Protein AF-A0A6C1EFQ7-F1 (afdb_monomer_lite)

Organism: Saccharomyces pastorianus (NCBI:txid27292)

InterPro domains:
  IPR019433 GPI-Mannosyltransferase II co-activator, Pga1 [PF10333] (9-125)
  IPR019433 GPI-Mannosyltransferase II co-activator, Pga1 [PTHR28022] (2-133)

Radius of gyration: 23.77 Å; chains: 1; bounding box: 70×24×67 Å

pLDDT: mean 81.08, std 13.94, range [32.38, 95.88]

Structure (mmCIF, N/CA/C/O backbone):
data_AF-A0A6C1EFQ7-F1
#
_entry.id   AF-A0A6C1EFQ7-F1
#
loop_
_atom_site.group_PDB
_atom_site.id
_atom_site.type_symbol
_atom_site.label_atom_id
_atom_site.label_alt_id
_atom_site.label_comp_id
_atom_site.label_asym_id
_atom_site.label_entity_id
_atom_site.label_seq_id
_atom_site.pdbx_PDB_ins_code
_atom_site.Cartn_x
_atom_site.Cartn_y
_atom_site.Cartn_z
_atom_site.occupancy
_atom_site.B_iso_or_equiv
_atom_site.auth_seq_id
_atom_site.auth_comp_id
_atom_site.auth_asym_id
_atom_site.auth_atom_id
_atom_site.pdbx_PDB_model_num
ATOM 1 N N . MET A 1 1 ? 3.976 15.554 -16.375 1.00 34.88 1 MET A N 1
ATOM 2 C CA . MET A 1 1 ? 3.532 14.432 -15.522 1.00 34.88 1 MET A CA 1
ATOM 3 C C . MET A 1 1 ? 3.599 14.909 -14.089 1.00 34.88 1 MET A C 1
ATOM 5 O O . MET A 1 1 ? 4.689 15.220 -13.631 1.00 34.88 1 MET A O 1
ATOM 9 N N . ALA A 1 2 ? 2.449 15.099 -13.444 1.00 32.38 2 ALA A N 1
ATOM 10 C CA . ALA A 1 2 ? 2.404 15.525 -12.053 1.00 32.38 2 ALA A CA 1
ATOM 11 C C . ALA A 1 2 ? 2.825 14.351 -11.163 1.00 32.38 2 ALA A C 1
ATOM 13 O O . ALA A 1 2 ? 2.290 13.251 -11.286 1.00 32.38 2 ALA A O 1
ATOM 14 N N . GLN A 1 3 ? 3.817 14.596 -10.316 1.00 33.22 3 GLN A N 1
ATOM 15 C CA . GLN A 1 3 ? 4.268 13.688 -9.276 1.00 33.22 3 GLN A CA 1
ATOM 16 C C . GLN A 1 3 ? 3.118 13.499 -8.279 1.00 33.22 3 GLN A C 1
ATOM 18 O O . GLN A 1 3 ? 2.791 14.417 -7.530 1.00 33.22 3 GLN A O 1
ATOM 23 N N . VAL A 1 4 ? 2.472 12.334 -8.286 1.00 41.34 4 VAL A N 1
ATOM 24 C CA . VAL A 1 4 ? 1.508 11.965 -7.243 1.00 41.34 4 VAL A CA 1
ATOM 25 C C . VAL A 1 4 ? 2.271 11.161 -6.198 1.00 41.34 4 VAL A C 1
ATOM 27 O O . VAL A 1 4 ? 2.096 9.954 -6.067 1.00 41.34 4 VAL A O 1
ATOM 30 N N . THR A 1 5 ? 3.158 11.835 -5.461 1.00 41.34 5 THR A N 1
ATOM 31 C CA . THR A 1 5 ? 3.592 11.315 -4.162 1.00 41.34 5 THR A CA 1
ATOM 32 C C . THR A 1 5 ? 2.360 11.387 -3.275 1.00 41.34 5 THR A C 1
ATOM 34 O O . THR A 1 5 ? 1.967 12.466 -2.825 1.00 41.34 5 THR A O 1
ATOM 37 N N . VAL A 1 6 ? 1.672 10.261 -3.106 1.00 46.56 6 VAL A N 1
ATOM 38 C CA . VAL A 1 6 ? 0.437 10.217 -2.333 1.00 46.56 6 VAL A CA 1
ATOM 39 C C . VAL A 1 6 ? 0.783 10.515 -0.883 1.00 46.56 6 VAL A C 1
ATOM 41 O O . VAL A 1 6 ? 1.463 9.739 -0.215 1.00 46.56 6 VAL A O 1
ATOM 44 N N . LYS A 1 7 ? 0.334 11.698 -0.460 1.00 51.88 7 LYS A N 1
ATOM 45 C CA . LYS A 1 7 ? 0.160 12.203 0.902 1.00 51.88 7 LYS A CA 1
ATOM 46 C C . LYS A 1 7 ? 0.624 11.215 1.981 1.00 51.88 7 LYS A C 1
ATOM 48 O O . LYS A 1 7 ? -0.130 10.335 2.387 1.00 51.88 7 LYS A O 1
ATOM 53 N N . VAL A 1 8 ? 1.857 11.399 2.458 1.00 52.47 8 VAL A N 1
ATOM 54 C CA . VAL A 1 8 ? 2.336 10.742 3.679 1.00 52.47 8 VAL A CA 1
ATOM 55 C C . VAL A 1 8 ? 1.487 11.284 4.819 1.00 52.47 8 VAL A C 1
ATOM 57 O O . VAL A 1 8 ? 1.621 12.451 5.190 1.00 52.47 8 VAL A O 1
ATOM 60 N N . ASN A 1 9 ? 0.561 10.474 5.323 1.00 62.44 9 ASN A N 1
ATOM 61 C CA . ASN A 1 9 ? -0.203 10.839 6.504 1.00 62.44 9 ASN A CA 1
ATOM 62 C C . ASN A 1 9 ? 0.459 10.168 7.703 1.00 62.44 9 ASN A C 1
ATOM 64 O O . ASN A 1 9 ? 0.448 8.942 7.816 1.00 62.44 9 ASN A O 1
ATOM 68 N N . THR A 1 10 ? 1.081 10.972 8.560 1.00 60.72 10 THR A N 1
ATOM 69 C CA . THR A 1 10 ? 1.609 10.481 9.829 1.00 60.72 10 THR A CA 1
ATOM 70 C C . THR A 1 10 ? 0.446 10.366 10.795 1.00 60.72 10 THR A C 1
ATOM 72 O O . THR A 1 10 ? -0.155 11.371 11.173 1.00 60.72 10 THR A O 1
ATOM 75 N N . THR A 1 11 ? 0.122 9.145 11.197 1.00 69.38 11 THR A N 1
ATOM 76 C CA . THR A 1 11 ? -0.919 8.883 12.189 1.00 69.38 11 THR A CA 1
ATOM 77 C C . THR A 1 11 ? -0.300 8.193 13.389 1.00 69.38 11 THR A C 1
ATOM 79 O O . THR A 1 11 ? 0.418 7.206 13.237 1.00 69.38 11 THR A O 1
ATOM 82 N N . ASN A 1 12 ? -0.594 8.701 14.584 1.00 78.50 12 ASN A N 1
ATOM 83 C CA . ASN A 1 12 ? -0.289 7.986 15.815 1.00 78.50 12 ASN A CA 1
ATOM 84 C C . ASN A 1 12 ? -1.288 6.842 15.934 1.00 78.50 12 ASN A C 1
ATOM 86 O O . ASN A 1 12 ? -2.469 7.076 16.190 1.00 78.50 12 ASN A O 1
ATOM 90 N N . ALA A 1 13 ? -0.823 5.626 15.695 1.00 79.50 13 ALA A N 1
ATOM 91 C CA . ALA A 1 13 ? -1.657 4.445 15.783 1.00 79.50 13 ALA A CA 1
ATOM 92 C C . ALA A 1 13 ? -1.426 3.760 17.138 1.00 79.50 13 ALA A C 1
ATOM 94 O O . ALA A 1 13 ? -0.330 3.804 17.706 1.00 79.50 13 ALA A O 1
ATOM 95 N N . GLN A 1 14 ? -2.500 3.212 17.698 1.00 82.00 14 GLN A N 1
ATOM 96 C CA . GLN A 1 14 ? -2.484 2.570 19.010 1.00 82.00 14 GLN A CA 1
ATOM 97 C C . GLN A 1 14 ? -2.038 1.115 18.874 1.00 82.00 14 GLN A C 1
ATOM 99 O O . GLN A 1 14 ? -2.369 0.455 17.889 1.00 82.00 14 GLN A O 1
ATOM 104 N N . LEU A 1 15 ? -1.308 0.605 19.866 1.00 82.38 15 LEU A N 1
ATOM 105 C CA . LEU A 1 15 ? -0.983 -0.820 19.906 1.00 82.38 15 LEU A CA 1
ATOM 106 C C . LEU A 1 15 ? -2.202 -1.656 20.313 1.00 82.38 15 LEU A C 1
ATOM 108 O O . LEU A 1 15 ? -3.008 -1.247 21.148 1.00 82.38 15 LEU A O 1
ATOM 112 N N . GLY A 1 16 ? -2.308 -2.852 19.737 1.00 79.31 16 GLY A N 1
ATOM 113 C CA . GLY A 1 16 ? -3.331 -3.847 20.052 1.00 79.31 16 GLY A CA 1
ATOM 114 C C . GLY A 1 16 ? -4.692 -3.614 19.392 1.00 79.31 16 GLY A C 1
ATOM 115 O O . GLY A 1 16 ? -5.514 -4.527 19.399 1.00 79.31 16 GLY A O 1
ATOM 116 N N . SER A 1 17 ? -4.941 -2.453 18.778 1.00 83.19 17 SER A N 1
ATOM 117 C CA . SER A 1 17 ? -6.180 -2.169 18.047 1.00 83.19 17 SER A CA 1
ATOM 118 C C . SER A 1 17 ? -5.974 -2.158 16.531 1.00 83.19 17 SER A C 1
ATOM 120 O O . SER A 1 17 ? -4.886 -1.881 16.019 1.00 83.19 17 SER A O 1
ATOM 122 N N . ALA A 1 18 ? -7.037 -2.491 15.796 1.00 86.19 18 ALA A N 1
ATOM 123 C CA . ALA A 1 18 ? -7.033 -2.415 14.343 1.00 86.19 18 ALA A CA 1
ATOM 124 C C . ALA A 1 18 ? -7.053 -0.946 13.899 1.00 86.19 18 ALA A C 1
ATOM 126 O O . ALA A 1 18 ? -7.928 -0.170 14.290 1.00 86.19 18 ALA A O 1
ATOM 127 N N . THR A 1 19 ? -6.091 -0.576 13.062 1.00 87.94 19 THR A N 1
ATOM 128 C CA . THR A 1 19 ? -6.007 0.743 12.438 1.00 87.94 19 THR A CA 1
ATOM 129 C C . THR A 1 19 ? -6.614 0.678 11.045 1.00 87.94 19 THR A C 1
ATOM 131 O O . THR A 1 19 ? -6.302 -0.224 10.271 1.00 87.94 19 THR A O 1
ATOM 134 N N . TYR A 1 20 ? -7.468 1.650 10.720 1.00 88.25 20 TYR A N 1
ATOM 135 C CA . TYR A 1 20 ? -8.151 1.747 9.431 1.00 88.25 20 TYR A CA 1
ATOM 136 C C . TYR A 1 20 ? -7.781 3.054 8.740 1.00 88.25 20 TYR A C 1
ATOM 138 O O . TYR A 1 20 ? -7.991 4.134 9.290 1.00 88.25 20 TYR A O 1
ATOM 146 N N . ILE A 1 21 ? -7.254 2.960 7.521 1.00 87.06 21 ILE A N 1
ATOM 147 C CA . ILE A 1 21 ? -6.842 4.118 6.725 1.00 87.06 21 ILE A CA 1
ATOM 148 C C . ILE A 1 21 ? -7.585 4.095 5.398 1.00 87.06 21 ILE A C 1
ATOM 150 O O . ILE A 1 21 ? -7.396 3.200 4.577 1.00 87.06 21 ILE A O 1
ATOM 154 N N . GLU A 1 22 ? -8.437 5.093 5.187 1.00 87.00 22 GLU A N 1
ATOM 155 C CA . GLU A 1 22 ? -9.149 5.281 3.925 1.00 87.00 22 GLU A CA 1
ATOM 156 C C . GLU A 1 22 ? -8.211 5.863 2.861 1.00 87.00 22 GLU A C 1
ATOM 158 O O . GLU A 1 22 ? -7.581 6.904 3.064 1.00 87.00 22 GLU A O 1
ATOM 163 N N . LEU A 1 23 ? -8.154 5.204 1.704 1.00 85.56 23 LEU A N 1
ATOM 164 C CA . LEU A 1 23 ? -7.443 5.691 0.530 1.00 85.56 23 LEU A CA 1
ATOM 165 C C . LEU A 1 23 ? -8.371 6.596 -0.284 1.00 85.56 23 LEU A C 1
ATOM 167 O O . LEU A 1 23 ? -9.480 6.201 -0.645 1.00 85.56 23 LEU A O 1
ATOM 171 N N . LYS A 1 24 ? -7.909 7.811 -0.588 1.00 84.00 24 LYS A N 1
ATOM 172 C CA . LYS A 1 24 ? -8.667 8.822 -1.339 1.00 84.00 24 LYS A CA 1
ATOM 173 C C . LYS A 1 24 ? -7.989 9.145 -2.663 1.00 84.00 24 LYS A C 1
ATOM 175 O O . LYS A 1 24 ? -6.794 8.910 -2.821 1.00 84.00 24 LYS A O 1
ATOM 180 N N . ASP A 1 25 ? -8.775 9.680 -3.594 1.00 82.25 25 ASP A N 1
ATOM 181 C CA . ASP A 1 25 ? -8.309 10.202 -4.886 1.00 82.25 25 ASP A CA 1
ATOM 182 C C . ASP A 1 25 ? -7.555 9.176 -5.755 1.00 82.25 25 ASP A C 1
ATOM 184 O O . ASP A 1 25 ? -6.677 9.519 -6.551 1.00 82.25 25 ASP A O 1
ATOM 188 N N . LEU A 1 26 ? -7.924 7.897 -5.619 1.00 83.19 26 LEU A N 1
ATOM 189 C CA . LEU A 1 26 ? -7.411 6.813 -6.450 1.00 83.19 26 LEU A CA 1
ATOM 190 C C . LEU A 1 26 ? -7.901 6.976 -7.894 1.00 83.19 26 LEU A C 1
ATOM 192 O O . LEU A 1 26 ? -9.089 7.174 -8.153 1.00 83.19 26 LEU A O 1
ATOM 196 N N . GLN A 1 27 ? -6.977 6.865 -8.840 1.00 84.88 27 GLN A N 1
ATOM 197 C CA . GLN A 1 27 ? -7.269 6.861 -10.268 1.00 84.88 27 GLN A CA 1
ATOM 198 C C . GLN A 1 27 ? -7.702 5.458 -10.705 1.00 84.88 27 GLN A C 1
ATOM 200 O O . GLN A 1 27 ? -7.284 4.447 -10.135 1.00 84.88 27 GLN A O 1
ATOM 205 N N . ARG A 1 28 ? -8.559 5.397 -11.727 1.00 82.56 28 ARG A N 1
ATOM 206 C CA . ARG A 1 28 ? -8.987 4.126 -12.324 1.00 82.56 28 ARG A CA 1
ATOM 207 C C . ARG A 1 28 ? -7.850 3.510 -13.139 1.00 82.56 28 ARG A C 1
ATOM 209 O O . ARG A 1 28 ? -7.051 4.239 -13.717 1.00 82.56 28 ARG A O 1
ATOM 216 N N . ASP A 1 29 ? -7.823 2.179 -13.186 1.00 83.25 29 ASP A N 1
ATOM 217 C CA . ASP A 1 29 ? -6.867 1.376 -13.965 1.00 83.25 29 ASP A CA 1
ATOM 218 C C . ASP A 1 29 ? -5.385 1.632 -13.617 1.00 83.25 29 ASP A C 1
ATOM 220 O O . ASP A 1 29 ? -4.477 1.424 -14.427 1.00 83.25 29 ASP A O 1
ATOM 224 N N . GLU A 1 30 ? -5.134 2.064 -12.380 1.00 84.75 30 GLU A N 1
ATOM 225 C CA . GLU A 1 30 ? -3.801 2.208 -11.804 1.00 84.75 30 GLU A CA 1
ATOM 226 C C . GLU A 1 30 ? -3.524 1.102 -10.784 1.00 84.75 30 GLU A C 1
ATOM 228 O O . GLU A 1 30 ? -4.397 0.705 -10.009 1.00 84.75 30 GLU A O 1
ATOM 233 N N . THR A 1 31 ? -2.277 0.633 -10.752 1.00 86.81 31 THR A N 1
ATOM 234 C CA . THR A 1 31 ? -1.813 -0.310 -9.733 1.00 86.81 31 THR A CA 1
ATOM 235 C C . THR A 1 31 ? -1.087 0.459 -8.646 1.00 86.81 31 THR A C 1
ATOM 237 O O . THR A 1 31 ? -0.118 1.171 -8.916 1.00 86.81 31 THR A O 1
ATOM 240 N N . TYR A 1 32 ? -1.508 0.273 -7.401 1.00 86.25 32 TYR A N 1
ATOM 241 C CA . TYR A 1 32 ? -0.920 0.950 -6.254 1.00 86.25 32 TYR A CA 1
ATOM 242 C C . TYR A 1 32 ? -0.206 -0.029 -5.328 1.00 86.25 32 TYR A C 1
ATOM 244 O O . TYR A 1 32 ? -0.668 -1.144 -5.102 1.00 86.25 32 TYR A O 1
ATOM 252 N N . GLN A 1 33 ? 0.899 0.424 -4.748 1.00 87.12 33 GLN A N 1
ATOM 253 C CA . GLN A 1 33 ? 1.587 -0.235 -3.651 1.00 87.12 33 GLN A CA 1
ATOM 254 C C . GLN A 1 33 ? 1.407 0.597 -2.383 1.00 87.12 33 GLN A C 1
ATOM 256 O O . GLN A 1 33 ? 1.738 1.783 -2.357 1.00 87.12 33 GLN A O 1
ATOM 261 N N . ILE A 1 34 ? 0.906 -0.032 -1.325 1.00 86.88 34 ILE A N 1
ATOM 262 C CA . ILE A 1 34 ? 0.794 0.581 -0.001 1.00 86.88 34 ILE A CA 1
ATOM 263 C C . ILE A 1 34 ? 2.078 0.280 0.769 1.00 86.88 34 ILE A C 1
ATOM 265 O O . ILE A 1 34 ? 2.536 -0.863 0.793 1.00 86.88 34 ILE A O 1
ATOM 269 N N . LYS A 1 35 ? 2.660 1.299 1.402 1.00 87.25 35 LYS A N 1
ATOM 270 C CA . LYS A 1 35 ? 3.796 1.147 2.311 1.00 87.25 35 LYS A CA 1
ATOM 271 C C . LYS A 1 35 ? 3.444 1.705 3.675 1.00 87.25 35 LYS A C 1
ATOM 273 O O . LYS A 1 35 ? 3.059 2.868 3.794 1.00 87.25 35 LYS A O 1
ATOM 278 N N . VAL A 1 36 ? 3.619 0.860 4.681 1.00 87.81 36 VAL A N 1
ATOM 279 C CA . VAL A 1 36 ? 3.447 1.198 6.088 1.00 87.81 36 VAL A CA 1
ATOM 280 C C . VAL A 1 36 ? 4.829 1.176 6.726 1.00 87.81 36 VAL A C 1
ATOM 282 O O . VAL A 1 36 ? 5.513 0.157 6.680 1.00 87.81 36 VAL A O 1
ATOM 285 N N . CYS A 1 37 ? 5.261 2.317 7.253 1.00 87.69 37 CYS A N 1
ATOM 286 C CA . CYS A 1 37 ? 6.609 2.523 7.764 1.00 87.69 37 CYS A CA 1
ATOM 287 C C . CYS A 1 37 ? 6.555 3.038 9.203 1.00 87.69 37 CYS A C 1
ATOM 289 O O . CYS A 1 37 ? 5.753 3.914 9.529 1.00 87.69 37 CYS A O 1
ATOM 291 N N . TRP A 1 38 ? 7.460 2.547 10.041 1.00 89.38 38 TRP A N 1
ATOM 292 C CA . TRP A 1 38 ? 7.656 2.998 11.415 1.00 89.38 38 TRP A CA 1
ATOM 293 C C . TRP A 1 38 ? 9.154 3.119 11.711 1.00 89.38 38 TRP A C 1
ATOM 295 O O . TRP A 1 38 ? 9.998 2.636 10.953 1.00 89.38 38 TRP A O 1
ATOM 305 N N . SER A 1 39 ? 9.496 3.821 12.790 1.00 86.25 39 SER A N 1
ATOM 306 C CA . SER A 1 39 ? 10.888 3.959 13.228 1.00 86.25 39 SER A CA 1
ATOM 307 C C . SER A 1 39 ? 11.319 2.746 14.044 1.00 86.25 39 SER A C 1
ATOM 309 O O . SER A 1 39 ? 10.573 2.301 14.909 1.00 86.25 39 SER A O 1
ATOM 311 N N . ALA A 1 40 ? 12.561 2.292 13.857 1.00 84.94 40 ALA A N 1
ATOM 312 C CA . ALA A 1 40 ? 13.154 1.209 14.646 1.00 84.94 40 ALA A CA 1
ATOM 313 C C . ALA A 1 40 ? 13.272 1.530 16.150 1.00 84.94 40 ALA A C 1
ATOM 315 O O . ALA A 1 40 ? 13.407 0.619 16.959 1.00 84.94 40 ALA A O 1
ATOM 316 N N . ILE A 1 41 ? 13.196 2.812 16.536 1.00 84.88 41 ILE A N 1
ATOM 317 C CA . ILE A 1 41 ? 13.120 3.238 17.947 1.00 84.88 41 ILE A CA 1
ATOM 318 C C . ILE A 1 41 ? 11.813 2.750 18.603 1.00 84.88 41 ILE A C 1
ATOM 320 O O . ILE A 1 41 ? 11.745 2.609 19.819 1.00 84.88 41 ILE A O 1
ATOM 324 N N . HIS A 1 42 ? 10.783 2.466 17.802 1.00 85.31 42 HIS A N 1
ATOM 325 C CA . HIS A 1 42 ? 9.522 1.890 18.247 1.00 85.31 42 HIS A CA 1
ATOM 326 C C . HIS A 1 42 ? 9.434 0.436 17.752 1.00 85.31 42 HIS A C 1
ATOM 328 O O . HIS A 1 42 ? 9.008 0.214 16.618 1.00 85.31 42 HIS A O 1
ATOM 334 N N . PRO A 1 43 ? 9.857 -0.558 18.554 1.00 84.88 43 PRO A N 1
ATOM 335 C CA . PRO A 1 43 ? 9.831 -1.965 18.162 1.00 84.88 43 PRO A CA 1
ATOM 336 C C . PRO A 1 43 ? 8.387 -2.477 18.125 1.00 84.88 43 PRO A C 1
ATOM 338 O O . PRO A 1 43 ? 7.832 -2.922 19.131 1.00 84.88 43 PRO A O 1
ATOM 341 N N . VAL A 1 44 ? 7.771 -2.373 16.951 1.00 88.06 44 VAL A N 1
ATOM 342 C CA . VAL A 1 44 ? 6.435 -2.894 16.667 1.00 88.06 44 VAL A CA 1
ATOM 343 C C . VAL A 1 44 ? 6.456 -3.804 15.450 1.00 88.06 44 VAL A C 1
ATOM 345 O O . VAL A 1 44 ? 7.219 -3.577 14.507 1.00 88.06 44 VAL A O 1
ATOM 348 N N . SER A 1 45 ? 5.563 -4.782 15.469 1.00 88.50 45 SER A N 1
ATOM 349 C CA . SER A 1 45 ? 5.209 -5.623 14.335 1.00 88.50 45 SER A CA 1
ATOM 350 C C . SER A 1 45 ? 3.850 -5.204 13.781 1.00 88.50 45 SER A C 1
ATOM 352 O O . SER A 1 45 ? 2.993 -4.669 14.493 1.00 88.50 45 SER A O 1
ATOM 354 N N . ILE A 1 46 ? 3.675 -5.410 12.475 1.00 88.38 46 ILE A N 1
ATOM 355 C 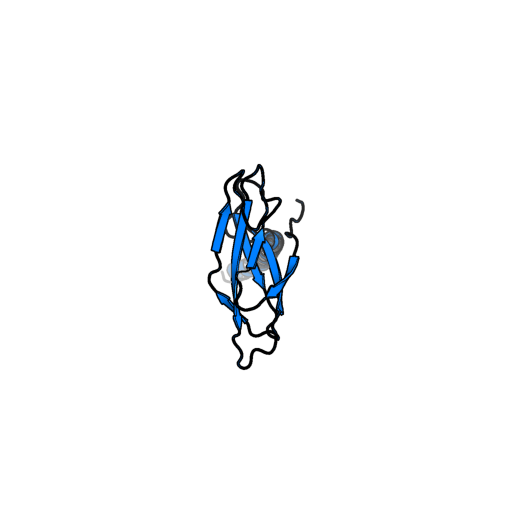CA . ILE A 1 46 ? 2.406 -5.190 11.787 1.00 88.38 46 ILE A CA 1
ATOM 356 C C . ILE A 1 46 ? 1.870 -6.539 11.345 1.00 88.38 46 ILE A C 1
ATOM 358 O O . ILE A 1 46 ? 2.473 -7.192 10.494 1.00 88.38 46 ILE A O 1
ATOM 362 N N . ASP A 1 47 ? 0.706 -6.877 11.876 1.00 88.06 47 ASP A N 1
ATOM 363 C CA . ASP A 1 47 ? -0.030 -8.087 11.550 1.00 88.06 47 ASP A CA 1
ATOM 364 C C . ASP A 1 47 ? -1.291 -7.750 10.742 1.00 88.06 47 ASP A C 1
ATOM 366 O O . ASP A 1 47 ? -1.797 -6.620 10.751 1.00 88.06 47 ASP A O 1
ATOM 370 N N . ASP A 1 48 ? -1.785 -8.749 10.008 1.00 89.06 48 ASP A N 1
ATOM 371 C CA . ASP A 1 48 ? -3.057 -8.717 9.277 1.00 89.06 48 ASP A CA 1
ATOM 372 C C . ASP A 1 48 ? -3.246 -7.504 8.350 1.00 89.06 48 ASP A C 1
ATOM 374 O O . ASP A 1 48 ? -4.338 -6.937 8.241 1.00 89.06 48 ASP A O 1
ATOM 378 N N . LEU A 1 49 ? -2.181 -7.104 7.642 1.00 90.25 49 LEU A N 1
ATOM 379 C CA . LEU A 1 49 ? -2.272 -6.057 6.627 1.00 90.25 49 LEU A CA 1
ATOM 380 C C . LEU A 1 49 ? -3.156 -6.523 5.465 1.00 90.25 49 LEU A C 1
ATOM 382 O O . LEU A 1 49 ? -2.761 -7.352 4.644 1.00 90.25 49 LEU A O 1
ATOM 386 N N . GLN A 1 50 ? -4.340 -5.929 5.361 1.00 91.88 50 GLN A N 1
ATOM 387 C CA . GLN A 1 50 ? -5.331 -6.272 4.352 1.00 91.88 50 GLN A CA 1
ATOM 388 C C . GLN A 1 50 ? -5.997 -5.036 3.755 1.00 91.88 50 GLN A C 1
ATOM 390 O O . GLN A 1 50 ? -6.062 -3.960 4.351 1.00 91.88 50 GLN A O 1
ATOM 395 N N . THR A 1 51 ? -6.525 -5.209 2.547 1.00 89.69 51 THR A N 1
ATOM 396 C CA . THR A 1 51 ? -7.337 -4.195 1.873 1.00 89.69 51 THR A CA 1
ATOM 397 C C . THR A 1 51 ? -8.801 -4.603 1.941 1.00 89.69 51 THR A C 1
ATOM 399 O O . THR A 1 51 ? -9.158 -5.716 1.564 1.00 89.69 51 THR A O 1
ATOM 402 N N . ILE A 1 52 ? -9.650 -3.691 2.399 1.00 91.56 52 ILE A N 1
ATOM 403 C CA . ILE A 1 52 ? -11.090 -3.876 2.551 1.00 91.56 52 ILE A CA 1
ATOM 404 C C . ILE A 1 52 ? -11.793 -2.919 1.591 1.00 91.56 52 ILE A C 1
ATOM 406 O O . ILE A 1 52 ? -11.517 -1.718 1.573 1.00 91.56 52 ILE A O 1
ATOM 410 N N . ILE A 1 53 ? -12.720 -3.450 0.797 1.00 91.50 53 ILE A N 1
ATOM 411 C CA . ILE A 1 53 ? -13.576 -2.649 -0.078 1.00 91.50 53 ILE A CA 1
ATOM 412 C C . ILE A 1 53 ? -14.921 -2.479 0.612 1.00 91.50 53 ILE A C 1
ATOM 414 O O . ILE A 1 53 ? -15.607 -3.455 0.911 1.00 91.50 53 ILE A O 1
ATOM 418 N N . ILE A 1 54 ? -15.301 -1.230 0.840 1.00 92.12 54 ILE A N 1
ATOM 419 C CA . ILE A 1 54 ? -16.561 -0.868 1.473 1.00 92.12 54 ILE A CA 1
ATOM 420 C C . ILE A 1 54 ? -17.525 -0.437 0.374 1.00 92.12 54 ILE A C 1
ATOM 422 O O . ILE A 1 54 ? -17.256 0.561 -0.308 1.00 92.12 54 ILE A O 1
ATOM 426 N N . PRO A 1 55 ? -18.637 -1.162 0.172 1.00 92.44 55 PRO A N 1
ATOM 427 C CA . PRO A 1 55 ? -19.619 -0.796 -0.832 1.00 92.44 55 PRO A CA 1
ATOM 428 C C . PRO A 1 55 ? -20.213 0.589 -0.570 1.00 92.44 55 PRO A C 1
ATOM 430 O O . PRO A 1 55 ? -20.253 1.084 0.561 1.00 92.44 55 PRO A O 1
ATOM 433 N N . ARG A 1 56 ? -20.724 1.202 -1.640 1.00 92.38 56 ARG A N 1
ATOM 434 C CA . ARG A 1 56 ? -21.467 2.463 -1.554 1.00 92.38 56 ARG A CA 1
ATOM 435 C C . ARG A 1 56 ? -22.606 2.358 -0.536 1.00 92.38 56 ARG A C 1
ATOM 437 O O . ARG A 1 56 ? -23.210 1.296 -0.381 1.00 92.38 56 ARG A O 1
ATOM 444 N N . SER A 1 57 ? -22.896 3.466 0.134 1.00 90.88 57 SER A N 1
ATOM 445 C CA . SER A 1 57 ? -23.996 3.615 1.094 1.00 90.88 57 SER A CA 1
ATOM 446 C C . SER A 1 57 ? -23.959 2.622 2.266 1.00 90.88 57 SER A C 1
ATOM 448 O O . SER A 1 57 ? -24.970 2.424 2.931 1.00 90.88 57 SER A O 1
ATOM 450 N N . THR A 1 58 ? -22.804 2.005 2.535 1.00 92.38 58 THR A N 1
ATOM 451 C CA . THR A 1 58 ? -22.599 1.121 3.690 1.00 92.38 58 THR A CA 1
ATOM 452 C C . THR A 1 58 ? -21.929 1.901 4.816 1.00 92.38 58 THR A C 1
ATOM 454 O O . THR A 1 58 ? -20.934 2.602 4.590 1.00 92.38 58 THR A O 1
ATOM 457 N N . GLU A 1 59 ? -22.477 1.791 6.024 1.00 91.31 59 GLU A N 1
ATOM 458 C CA . GLU A 1 59 ? -21.894 2.386 7.224 1.00 91.31 59 GLU A CA 1
ATOM 459 C C . GLU A 1 59 ? -20.613 1.650 7.626 1.00 91.31 59 GLU A C 1
ATOM 461 O O . GLU A 1 59 ? -20.564 0.422 7.675 1.00 91.31 59 GLU A O 1
ATOM 466 N N . PHE A 1 60 ? -19.561 2.414 7.909 1.00 88.94 60 PHE A N 1
ATOM 467 C CA . PHE A 1 60 ? -18.299 1.890 8.409 1.00 88.94 60 PHE A CA 1
ATOM 468 C C . PHE A 1 60 ? -17.605 2.921 9.288 1.00 88.94 60 PHE A C 1
ATOM 470 O O . PHE A 1 60 ? -17.445 4.072 8.875 1.00 88.94 60 PHE A O 1
ATOM 477 N N . GLN A 1 61 ? -17.182 2.512 10.488 1.00 85.75 61 GLN A N 1
ATOM 478 C CA . GLN A 1 61 ? -16.530 3.395 11.466 1.00 85.75 61 GLN A CA 1
ATOM 479 C C . GLN A 1 61 ? -17.320 4.705 11.693 1.00 85.75 61 GLN A C 1
ATOM 481 O O . GLN A 1 61 ? -1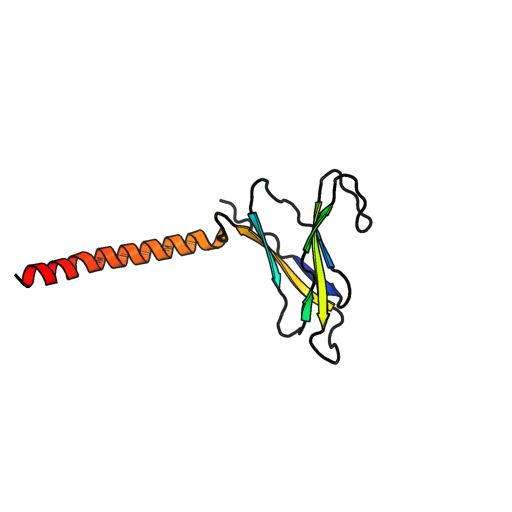6.749 5.791 11.730 1.00 85.75 61 GLN A O 1
ATOM 486 N N . GLY A 1 62 ? -18.657 4.614 11.757 1.00 87.44 62 GLY A N 1
ATOM 487 C CA . GLY A 1 62 ? -19.558 5.760 11.949 1.00 87.44 62 GLY A CA 1
ATOM 488 C C . GLY A 1 62 ? -19.675 6.712 10.753 1.00 87.44 62 GLY A C 1
ATOM 489 O O . GLY A 1 62 ? -20.207 7.811 10.890 1.00 87.44 62 GLY A O 1
ATOM 490 N N . THR A 1 63 ? -19.172 6.324 9.577 1.00 87.56 63 THR A N 1
ATOM 491 C CA . THR A 1 63 ? -19.222 7.141 8.357 1.00 87.56 63 THR A CA 1
ATOM 492 C C . THR A 1 63 ? -19.866 6.383 7.200 1.00 87.56 63 THR A C 1
ATOM 494 O O . THR A 1 63 ? -19.656 5.179 7.018 1.00 87.56 63 THR A O 1
ATOM 497 N N . THR A 1 64 ? -20.616 7.103 6.371 1.00 91.06 64 THR A N 1
ATOM 498 C CA . THR A 1 64 ? -21.218 6.605 5.128 1.00 91.06 64 THR A CA 1
ATOM 499 C C . THR A 1 64 ? -20.693 7.418 3.943 1.00 91.06 64 THR A C 1
ATOM 501 O O . THR A 1 64 ? -20.226 8.545 4.101 1.00 91.06 64 THR A O 1
ATOM 504 N N . SER A 1 65 ? -20.714 6.835 2.745 1.00 88.12 65 SER A N 1
ATOM 505 C CA . SER A 1 65 ? -20.317 7.518 1.511 1.00 88.12 65 SER A CA 1
ATOM 506 C C . SER A 1 65 ? -21.157 7.025 0.341 1.00 88.12 65 SER A C 1
ATOM 508 O O . SER A 1 65 ? -21.471 5.837 0.265 1.00 88.12 65 SER A O 1
ATOM 510 N N . ASP A 1 66 ? -21.476 7.915 -0.596 1.00 89.50 66 ASP A N 1
ATOM 511 C CA . ASP A 1 66 ? -22.175 7.578 -1.845 1.00 89.50 66 ASP A CA 1
ATOM 512 C C . ASP A 1 66 ? -21.275 6.846 -2.854 1.00 89.50 66 ASP A C 1
ATOM 514 O O . ASP A 1 66 ? -21.729 6.356 -3.894 1.00 89.50 66 ASP A O 1
ATOM 518 N N . HIS A 1 67 ? -19.980 6.749 -2.556 1.00 87.75 67 HIS A N 1
ATOM 519 C CA . HIS A 1 67 ? -18.989 6.063 -3.369 1.00 87.75 67 HIS A CA 1
ATOM 520 C C . HIS A 1 67 ? -18.412 4.863 -2.619 1.00 87.75 67 HIS A C 1
ATOM 522 O O . HIS A 1 67 ? -18.395 4.820 -1.388 1.00 87.75 67 HIS A O 1
ATOM 528 N N . ALA A 1 68 ? -17.957 3.858 -3.372 1.00 87.81 68 ALA A N 1
ATOM 529 C CA . ALA A 1 68 ? -17.216 2.751 -2.784 1.00 87.81 68 ALA A CA 1
ATOM 530 C C . ALA A 1 68 ? -15.887 3.275 -2.226 1.00 87.81 68 ALA A C 1
ATOM 532 O O . ALA A 1 68 ? -15.216 4.080 -2.875 1.00 87.81 68 ALA A O 1
ATOM 533 N N . ARG A 1 69 ? -15.518 2.815 -1.032 1.00 88.19 69 ARG A N 1
ATOM 534 C CA . ARG A 1 69 ? -14.298 3.238 -0.340 1.00 88.19 69 ARG A CA 1
ATOM 535 C C . ARG A 1 69 ? -13.327 2.078 -0.266 1.00 88.19 69 ARG A C 1
ATOM 537 O O . ARG A 1 69 ? -13.737 0.939 -0.049 1.00 88.19 69 ARG A O 1
ATOM 544 N N . ILE A 1 70 ? -12.046 2.374 -0.425 1.00 89.00 70 ILE A N 1
ATOM 545 C CA . ILE A 1 70 ? -10.976 1.396 -0.250 1.00 89.00 70 ILE A CA 1
ATOM 546 C C . ILE A 1 70 ? -10.253 1.759 1.038 1.00 89.00 70 ILE A C 1
ATOM 548 O O . ILE A 1 70 ? -9.790 2.886 1.205 1.00 89.00 70 ILE A O 1
ATOM 552 N N . VAL A 1 71 ? -10.195 0.808 1.962 1.00 89.81 71 VAL A N 1
ATOM 553 C CA . VAL A 1 71 ? -9.610 0.988 3.288 1.00 89.81 71 VAL A CA 1
ATOM 554 C C . VAL A 1 71 ? -8.501 -0.030 3.477 1.00 89.81 71 VAL A C 1
ATOM 556 O O . VAL A 1 71 ? -8.669 -1.208 3.177 1.00 89.81 71 VAL A O 1
ATOM 559 N N . VAL A 1 72 ? -7.369 0.421 3.997 1.00 89.75 72 VAL A N 1
ATOM 560 C CA . VAL A 1 72 ? -6.290 -0.449 4.459 1.00 89.75 72 VAL A CA 1
ATOM 561 C C . VAL A 1 72 ? -6.488 -0.679 5.946 1.00 89.75 72 VAL A C 1
ATOM 563 O O . VAL A 1 72 ? -6.621 0.285 6.702 1.00 89.75 72 VAL A O 1
ATOM 566 N N . ALA A 1 73 ? -6.529 -1.942 6.348 1.00 90.56 73 ALA A N 1
ATOM 567 C CA . ALA A 1 73 ? -6.628 -2.348 7.738 1.00 90.56 73 ALA A CA 1
ATOM 568 C C . ALA A 1 73 ? -5.373 -3.120 8.136 1.00 90.56 73 ALA A C 1
ATOM 570 O O . ALA A 1 73 ? -4.883 -3.934 7.356 1.00 90.56 73 ALA A O 1
ATOM 571 N N . PHE A 1 74 ? -4.860 -2.851 9.329 1.00 90.81 74 PHE A N 1
ATOM 572 C CA . PHE A 1 74 ? -3.750 -3.595 9.920 1.00 90.81 74 PHE A CA 1
ATOM 573 C C . PHE A 1 74 ? -3.788 -3.480 11.442 1.00 90.81 74 PHE A C 1
ATOM 575 O O . PHE A 1 74 ? -4.370 -2.535 11.985 1.00 90.81 74 PHE A O 1
ATOM 582 N N . GLN A 1 75 ? -3.155 -4.422 12.131 1.00 90.56 75 GLN A N 1
ATOM 583 C CA . GLN A 1 75 ? -2.978 -4.387 13.578 1.00 90.56 75 GLN A CA 1
ATOM 584 C C . GLN A 1 75 ? -1.506 -4.158 13.912 1.00 90.56 75 GLN A C 1
ATOM 586 O O . GLN A 1 75 ? -0.620 -4.671 13.236 1.00 90.56 75 GLN A O 1
ATOM 591 N N . MET A 1 76 ? -1.248 -3.368 14.952 1.00 87.69 76 MET A N 1
ATOM 592 C CA . MET A 1 76 ? 0.097 -3.201 15.495 1.00 87.69 76 MET A CA 1
ATOM 593 C C . MET A 1 76 ? 0.260 -3.953 16.803 1.00 87.69 76 MET A C 1
ATOM 595 O O . MET A 1 76 ? -0.544 -3.780 17.723 1.00 87.69 76 MET A O 1
ATOM 599 N N . MET A 1 77 ? 1.354 -4.694 16.909 1.00 88.25 77 MET A N 1
ATOM 600 C CA . MET A 1 77 ? 1.732 -5.459 18.089 1.00 88.25 77 MET A CA 1
ATOM 601 C C . MET A 1 77 ? 3.085 -4.972 18.623 1.00 88.25 77 MET A C 1
ATOM 603 O O . MET A 1 77 ? 3.917 -4.457 17.878 1.00 88.25 77 MET A O 1
ATOM 607 N N . SER A 1 78 ? 3.284 -5.058 19.942 1.00 86.25 78 SER A N 1
ATOM 608 C CA . SER A 1 78 ? 4.552 -4.675 20.584 1.00 86.25 78 SER A CA 1
ATOM 609 C C . SER A 1 78 ? 5.541 -5.821 20.446 1.00 86.25 78 SER A C 1
ATOM 611 O O . SER A 1 78 ? 5.254 -6.912 20.934 1.00 86.25 78 SER A O 1
ATOM 613 N N . ASP A 1 79 ? 6.719 -5.556 19.888 1.00 85.88 79 ASP A N 1
ATOM 614 C CA . ASP A 1 79 ? 7.802 -6.546 19.826 1.00 85.88 79 ASP A CA 1
ATOM 615 C C . ASP A 1 79 ? 8.751 -6.454 21.034 1.00 85.88 79 ASP A C 1
ATOM 617 O O . ASP A 1 79 ? 9.649 -7.280 21.196 1.00 85.88 79 ASP A O 1
ATOM 621 N N . SER A 1 80 ? 8.556 -5.469 21.917 1.00 76.62 80 SER A N 1
ATOM 622 C CA . SER A 1 80 ? 9.310 -5.322 23.165 1.00 76.62 80 SER A CA 1
ATOM 623 C C . SER A 1 80 ? 8.477 -5.657 24.405 1.00 76.62 80 SER A C 1
ATOM 625 O O . SER A 1 80 ? 7.300 -5.292 24.494 1.00 76.62 80 SER A O 1
ATOM 627 N N . TYR A 1 81 ? 9.124 -6.278 25.401 1.00 73.62 81 TYR A N 1
ATOM 628 C CA . TYR A 1 81 ? 8.616 -6.397 26.770 1.00 73.62 81 TYR A CA 1
ATOM 629 C C . TYR A 1 81 ? 9.558 -5.690 27.765 1.00 73.62 81 TYR A C 1
ATOM 631 O O . TYR A 1 81 ? 10.742 -6.032 27.803 1.00 73.62 81 TYR A O 1
ATOM 639 N N . PRO A 1 82 ? 9.057 -4.771 28.613 1.00 71.88 82 PRO A N 1
ATOM 640 C CA . PRO A 1 82 ? 7.691 -4.240 28.618 1.00 71.88 82 PRO A CA 1
ATOM 641 C C . PRO A 1 82 ? 7.405 -3.365 27.381 1.00 71.88 82 PRO A C 1
ATOM 643 O O . PRO A 1 82 ? 8.323 -2.887 26.716 1.00 71.88 82 PRO A O 1
ATOM 646 N N . SER A 1 83 ? 6.128 -3.156 27.049 1.00 73.06 83 SER A N 1
ATOM 647 C CA . SER A 1 83 ? 5.750 -2.229 25.975 1.00 73.06 83 SER A CA 1
ATOM 648 C C . SER A 1 83 ? 6.011 -0.791 26.431 1.00 73.06 83 SER A C 1
ATOM 650 O O . SER A 1 83 ? 5.318 -0.291 27.319 1.00 73.06 83 SER A O 1
ATOM 652 N N . GLU A 1 84 ? 7.001 -0.119 25.848 1.00 68.19 84 GLU A N 1
ATOM 653 C CA . GLU A 1 84 ? 7.378 1.234 26.283 1.00 68.19 84 GLU A CA 1
ATOM 654 C C . GLU A 1 84 ? 6.422 2.322 25.777 1.00 68.19 84 GLU A C 1
ATOM 656 O O . GLU A 1 84 ? 6.293 3.372 26.402 1.00 68.19 84 GLU A O 1
ATOM 661 N N . ASN A 1 85 ? 5.726 2.082 24.662 1.00 70.62 85 ASN A N 1
ATOM 662 C CA . ASN A 1 85 ? 4.889 3.082 24.005 1.00 70.62 85 ASN A CA 1
ATOM 663 C C . ASN A 1 85 ? 3.487 2.525 23.751 1.00 70.62 85 ASN A C 1
ATOM 665 O O . ASN A 1 85 ? 3.356 1.430 23.218 1.00 70.62 85 ASN A O 1
ATOM 669 N N . ALA A 1 86 ? 2.448 3.292 24.098 1.00 75.81 86 ALA A N 1
ATOM 670 C CA . ALA A 1 86 ? 1.048 2.961 23.791 1.00 75.81 86 ALA A CA 1
ATOM 671 C C . ALA A 1 86 ? 0.599 3.475 22.407 1.00 75.81 86 ALA A C 1
ATOM 673 O O . ALA A 1 86 ? -0.373 2.980 21.837 1.00 75.81 86 ALA A O 1
ATOM 674 N N . MET A 1 87 ? 1.307 4.473 21.871 1.00 82.06 87 MET A N 1
ATOM 675 C CA . MET A 1 87 ? 1.075 5.052 20.550 1.00 82.06 87 MET A CA 1
ATOM 676 C C . MET A 1 87 ? 2.392 5.141 19.792 1.00 82.06 87 MET A C 1
ATOM 678 O O . MET A 1 87 ? 3.387 5.617 20.339 1.00 82.06 87 MET A O 1
ATOM 682 N N . VAL A 1 88 ? 2.380 4.718 18.530 1.00 84.25 88 VAL A N 1
ATOM 683 C CA . VAL A 1 88 ? 3.553 4.748 17.654 1.00 84.25 88 VAL A CA 1
ATOM 684 C C . VAL A 1 88 ? 3.237 5.576 16.412 1.00 84.25 88 VAL A C 1
ATOM 686 O O . VAL A 1 88 ? 2.182 5.378 15.797 1.00 84.25 88 VAL A O 1
ATOM 689 N N . PRO A 1 89 ? 4.113 6.524 16.033 1.00 86.75 89 PRO A N 1
ATOM 690 C CA . PRO A 1 89 ? 3.953 7.263 14.794 1.00 86.75 89 PRO A CA 1
ATOM 691 C C . PRO A 1 89 ? 4.195 6.325 13.610 1.00 86.75 89 PRO A C 1
ATOM 693 O O . PRO A 1 89 ? 5.317 5.868 13.379 1.00 86.75 89 PRO A O 1
ATOM 696 N N . ILE A 1 90 ? 3.141 6.068 12.840 1.00 84.50 90 ILE A N 1
ATOM 697 C CA . ILE A 1 90 ? 3.224 5.340 11.578 1.00 84.50 90 ILE A CA 1
ATOM 698 C C . ILE A 1 90 ? 3.126 6.329 10.427 1.00 84.50 90 ILE A C 1
ATOM 700 O O . ILE A 1 90 ? 2.296 7.240 10.433 1.00 84.50 90 ILE A O 1
ATOM 704 N N . GLN A 1 91 ? 3.937 6.099 9.405 1.00 87.00 91 GLN A N 1
ATOM 705 C CA . GLN A 1 91 ? 3.799 6.735 8.108 1.00 87.00 91 GLN A CA 1
ATOM 706 C C . GLN A 1 91 ? 3.182 5.748 7.129 1.00 87.00 91 GLN A C 1
ATOM 708 O O . GLN A 1 91 ? 3.762 4.700 6.840 1.00 87.00 91 GLN A O 1
ATOM 713 N N . VAL A 1 92 ? 2.017 6.101 6.593 1.00 83.88 92 VAL A N 1
ATOM 714 C CA . VAL A 1 92 ? 1.410 5.354 5.491 1.00 83.88 92 VAL A CA 1
ATOM 715 C C . VAL A 1 92 ? 1.520 6.177 4.226 1.00 83.88 92 VAL A C 1
ATOM 717 O O . VAL A 1 92 ? 1.182 7.361 4.199 1.00 83.88 92 VAL A O 1
ATOM 720 N N . SER A 1 93 ? 2.043 5.541 3.185 1.00 85.06 93 SER A N 1
ATOM 721 C CA . SER A 1 93 ? 2.233 6.139 1.870 1.00 85.06 93 SER A CA 1
ATOM 722 C C . SER A 1 93 ? 1.726 5.197 0.788 1.00 85.06 93 SER A C 1
ATOM 724 O O . SER A 1 93 ? 1.741 3.973 0.944 1.00 85.06 93 SER A O 1
ATOM 726 N N . LEU A 1 94 ? 1.263 5.782 -0.311 1.00 85.56 94 LEU A N 1
ATOM 727 C CA . LEU A 1 94 ? 0.806 5.047 -1.480 1.00 85.56 94 LEU A CA 1
ATOM 728 C C . LEU A 1 94 ? 1.697 5.412 -2.664 1.00 85.56 94 LEU A C 1
ATOM 730 O O . LEU A 1 94 ? 2.032 6.575 -2.882 1.00 85.56 94 LEU A O 1
ATOM 734 N N . ILE A 1 95 ? 2.097 4.403 -3.421 1.00 85.94 95 ILE A N 1
ATOM 735 C CA . ILE A 1 95 ? 2.990 4.559 -4.562 1.00 85.94 95 ILE A CA 1
ATOM 736 C C . ILE A 1 95 ? 2.292 3.991 -5.782 1.00 85.94 95 ILE A C 1
ATOM 738 O O . ILE A 1 95 ? 1.857 2.840 -5.775 1.00 85.94 95 ILE A O 1
ATOM 742 N N . THR A 1 96 ? 2.201 4.784 -6.843 1.00 87.88 96 THR A N 1
ATOM 743 C CA . THR A 1 96 ? 1.703 4.299 -8.130 1.00 87.88 96 THR A CA 1
ATOM 744 C C . THR A 1 96 ? 2.780 3.461 -8.808 1.00 87.88 96 THR A C 1
ATOM 746 O O . THR A 1 96 ? 3.950 3.845 -8.881 1.00 87.88 96 THR A O 1
ATOM 749 N N . THR A 1 97 ? 2.378 2.313 -9.334 1.00 85.94 97 THR A N 1
ATOM 750 C CA . THR A 1 97 ? 3.248 1.382 -10.047 1.00 85.94 97 THR A CA 1
ATOM 751 C C . THR A 1 97 ? 2.729 1.176 -11.463 1.00 85.94 97 THR A C 1
ATOM 753 O O . THR A 1 97 ? 1.532 1.013 -11.693 1.00 85.94 97 THR A O 1
ATOM 756 N N . LYS A 1 98 ? 3.641 1.173 -12.433 1.00 85.88 98 LYS A N 1
ATOM 757 C CA . LYS A 1 98 ? 3.364 0.809 -13.825 1.00 85.88 98 LYS A CA 1
ATOM 758 C C . LYS A 1 98 ? 4.238 -0.383 -14.170 1.00 85.88 98 LYS A C 1
ATOM 760 O O . LYS A 1 98 ? 5.415 -0.391 -13.835 1.00 85.88 98 LYS A O 1
ATOM 765 N N . LEU A 1 99 ? 3.658 -1.415 -14.788 1.00 84.38 99 LEU A N 1
ATOM 766 C CA . LEU A 1 99 ? 4.379 -2.652 -15.135 1.00 84.38 99 LEU A CA 1
ATOM 767 C C . LEU A 1 99 ? 5.153 -3.269 -13.944 1.00 84.38 99 LEU A C 1
ATOM 769 O O . LEU A 1 99 ? 6.222 -3.843 -14.122 1.00 84.38 99 LEU A O 1
ATOM 773 N N . GLY A 1 100 ? 4.638 -3.112 -12.719 1.00 81.62 100 GLY A N 1
ATOM 774 C CA . GLY A 1 100 ? 5.283 -3.591 -11.489 1.00 81.62 100 GLY A CA 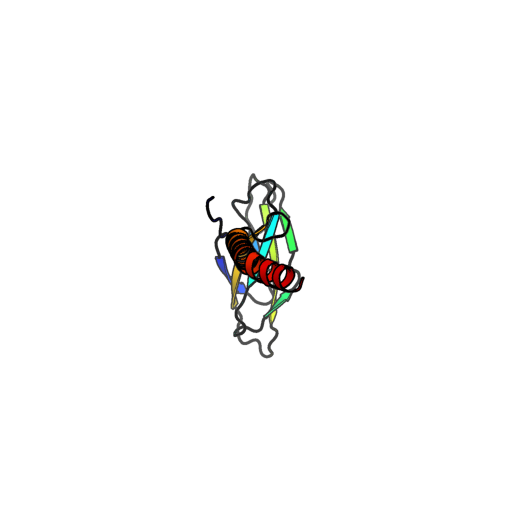1
ATOM 775 C C . GLY A 1 100 ? 6.427 -2.717 -10.953 1.00 81.62 100 GLY A C 1
ATOM 776 O O . GLY A 1 100 ? 7.001 -3.051 -9.922 1.00 81.62 100 GLY A O 1
ATOM 777 N N . ILE A 1 101 ? 6.748 -1.593 -11.601 1.00 83.94 101 ILE A N 1
ATOM 778 C CA . ILE A 1 101 ? 7.812 -0.673 -11.184 1.00 83.94 101 ILE A CA 1
ATOM 779 C C . ILE A 1 101 ? 7.187 0.614 -10.618 1.00 83.94 101 ILE A C 1
ATOM 781 O O . ILE A 1 101 ? 6.308 1.197 -11.262 1.00 83.94 101 ILE A O 1
ATOM 785 N N . PRO A 1 102 ? 7.628 1.098 -9.439 1.00 86.25 102 PRO A N 1
ATOM 786 C CA . PRO A 1 102 ? 7.269 2.423 -8.939 1.00 86.25 102 PRO A CA 1
ATOM 787 C C . PRO A 1 102 ? 7.559 3.520 -9.966 1.00 86.25 102 PRO A C 1
ATOM 789 O O . PRO A 1 102 ? 8.686 3.639 -10.451 1.00 86.25 102 PRO A O 1
ATOM 792 N N . VAL A 1 103 ? 6.553 4.342 -10.277 1.00 86.31 103 VAL A N 1
ATOM 793 C CA . VAL A 1 103 ? 6.656 5.377 -11.322 1.00 86.31 103 VAL A CA 1
ATOM 794 C C . VAL A 1 103 ? 7.802 6.361 -11.045 1.00 86.31 103 VAL A C 1
ATOM 796 O O . VAL A 1 103 ? 8.496 6.787 -11.967 1.00 86.31 103 VAL A O 1
ATOM 799 N N . ASP A 1 104 ? 8.080 6.634 -9.772 1.00 83.25 104 ASP A N 1
ATOM 800 C CA . ASP A 1 104 ? 9.127 7.566 -9.339 1.00 83.25 104 ASP A CA 1
ATOM 801 C C . ASP A 1 104 ? 10.555 7.099 -9.680 1.00 83.25 104 ASP A C 1
ATOM 803 O O . ASP A 1 104 ? 11.485 7.903 -9.703 1.00 83.25 104 ASP A O 1
ATOM 807 N N . ILE A 1 105 ? 10.750 5.808 -9.975 1.00 88.12 105 ILE A N 1
ATOM 808 C CA . ILE A 1 105 ? 12.065 5.227 -10.289 1.00 88.12 105 ILE A CA 1
ATOM 809 C C . ILE A 1 105 ? 12.386 5.316 -11.792 1.00 88.12 105 ILE A C 1
ATOM 811 O O . ILE A 1 105 ? 13.553 5.247 -12.182 1.00 88.12 105 ILE A O 1
ATOM 815 N N . TYR A 1 106 ? 11.391 5.534 -12.657 1.00 88.56 106 TYR A N 1
ATOM 816 C CA . TYR A 1 106 ? 11.600 5.582 -14.110 1.00 88.56 106 TYR A CA 1
ATOM 817 C C . TYR A 1 106 ? 12.650 6.609 -14.565 1.00 88.56 106 TYR A C 1
ATOM 819 O O . TYR A 1 106 ? 13.496 6.240 -15.382 1.00 88.56 106 TYR A O 1
ATOM 827 N N . PRO A 1 107 ? 12.680 7.856 -14.051 1.00 90.81 107 PRO A N 1
ATOM 828 C CA . PRO A 1 107 ? 13.714 8.817 -14.434 1.00 90.81 107 PRO A CA 1
ATOM 829 C C . PRO A 1 107 ? 15.129 8.316 -14.124 1.00 90.81 107 PRO A C 1
ATOM 831 O O . PRO A 1 107 ? 16.042 8.493 -14.928 1.00 90.81 107 PRO A O 1
ATOM 834 N N . ILE A 1 108 ? 15.300 7.633 -12.989 1.00 91.69 108 ILE A N 1
ATOM 835 C CA . ILE A 1 108 ? 16.585 7.059 -12.576 1.00 91.69 108 ILE A CA 1
ATOM 836 C C . ILE A 1 108 ? 16.986 5.929 -13.531 1.00 91.69 108 ILE A C 1
ATOM 838 O O . ILE A 1 108 ? 18.130 5.887 -13.981 1.00 91.69 108 ILE A O 1
ATOM 842 N N . LEU A 1 109 ? 16.046 5.052 -13.900 1.00 91.69 109 LEU A N 1
ATOM 843 C CA . LEU A 1 109 ? 16.301 3.988 -14.878 1.00 91.69 109 LEU A CA 1
ATOM 844 C C . LEU A 1 109 ? 16.739 4.553 -16.232 1.00 91.69 109 LEU A C 1
ATOM 846 O O . LEU A 1 109 ? 17.697 4.049 -16.814 1.00 91.69 109 LEU A O 1
ATOM 850 N N . VAL A 1 110 ? 16.095 5.622 -16.710 1.00 94.19 110 VAL A N 1
ATOM 851 C CA . VAL A 1 110 ? 16.479 6.286 -17.966 1.00 94.19 110 VAL A CA 1
ATOM 852 C C . VAL A 1 110 ? 17.917 6.802 -17.896 1.00 94.19 110 VAL A C 1
ATOM 854 O O . VAL A 1 110 ? 18.692 6.566 -18.822 1.00 94.19 110 VAL A O 1
ATOM 857 N N . VAL A 1 111 ? 18.307 7.448 -16.794 1.00 95.88 111 VAL A N 1
ATOM 858 C CA . VAL A 1 111 ? 19.685 7.931 -16.603 1.00 95.88 111 VAL A CA 1
ATOM 859 C C . VAL A 1 111 ? 20.687 6.776 -16.603 1.00 95.88 111 VAL A C 1
ATOM 861 O O . VAL A 1 111 ? 21.708 6.862 -17.283 1.00 95.88 111 VAL A O 1
ATOM 864 N N . ILE A 1 112 ? 20.395 5.678 -15.897 1.00 95.44 112 ILE A N 1
ATOM 865 C CA . ILE A 1 112 ? 21.262 4.490 -15.869 1.00 95.44 112 ILE A CA 1
ATOM 866 C C . ILE A 1 112 ? 21.453 3.927 -17.282 1.00 95.44 112 ILE A C 1
ATOM 868 O O . ILE A 1 112 ? 22.585 3.679 -17.696 1.00 95.44 112 ILE A O 1
ATOM 872 N N . VAL A 1 113 ? 20.368 3.770 -18.045 1.00 95.50 113 VAL A N 1
ATOM 873 C CA . VAL A 1 113 ? 20.423 3.260 -19.423 1.00 95.50 113 VAL A CA 1
ATOM 874 C C . VAL A 1 113 ? 21.254 4.179 -20.319 1.00 95.50 113 VAL A C 1
ATOM 876 O O . VAL A 1 113 ? 22.096 3.691 -21.071 1.00 95.50 113 VAL A O 1
ATOM 879 N N . LEU A 1 114 ? 21.075 5.499 -20.216 1.00 95.38 114 LEU A N 1
ATOM 880 C CA . LEU A 1 114 ? 21.848 6.470 -20.996 1.00 95.38 114 LEU A CA 1
ATOM 881 C C . LEU A 1 114 ? 23.340 6.445 -20.649 1.00 95.38 114 LEU A C 1
ATOM 883 O O . LEU A 1 114 ? 24.171 6.495 -21.554 1.00 95.38 114 LEU A O 1
ATOM 887 N N . LEU A 1 115 ? 23.694 6.327 -19.367 1.00 95.00 115 LEU A N 1
ATOM 888 C CA . LEU A 1 115 ? 25.091 6.218 -18.942 1.00 95.00 115 LEU A CA 1
ATOM 889 C C . LEU A 1 115 ? 25.741 4.930 -19.456 1.00 95.00 115 LEU A C 1
ATOM 891 O O . LEU A 1 115 ? 26.861 4.977 -19.962 1.00 95.00 115 LEU A O 1
ATOM 895 N N . ILE A 1 116 ? 25.038 3.796 -19.380 1.00 94.38 116 ILE A N 1
ATOM 896 C CA . ILE A 1 116 ? 25.531 2.516 -19.908 1.00 94.38 116 ILE A CA 1
ATOM 897 C C . ILE A 1 116 ? 25.700 2.601 -21.428 1.00 94.38 116 ILE A C 1
ATOM 899 O O . ILE A 1 116 ? 26.747 2.217 -21.946 1.00 94.38 116 ILE A O 1
ATOM 903 N N . ALA A 1 117 ? 24.715 3.147 -22.145 1.00 93.19 117 ALA A N 1
ATOM 904 C CA . ALA A 1 117 ? 24.794 3.329 -23.591 1.00 93.19 117 ALA A CA 1
ATOM 905 C C . ALA A 1 117 ? 25.961 4.248 -23.986 1.00 93.19 117 ALA A C 1
ATOM 907 O O . ALA A 1 117 ? 26.742 3.903 -24.870 1.00 93.19 117 ALA A O 1
ATOM 908 N N . GLY A 1 118 ? 26.138 5.376 -23.293 1.00 91.88 118 GLY A N 1
ATOM 909 C CA . GLY A 1 118 ? 27.263 6.287 -23.512 1.00 91.88 118 GLY A CA 1
ATOM 910 C C . GLY A 1 118 ? 28.617 5.628 -23.237 1.00 91.88 118 GLY A C 1
ATOM 911 O O . GLY A 1 118 ? 29.557 5.781 -24.020 1.00 91.88 118 GLY A O 1
ATOM 912 N N . LEU A 1 119 ? 28.720 4.830 -22.173 1.00 91.12 119 LEU A N 1
ATOM 913 C CA . LEU A 1 119 ? 29.932 4.070 -21.869 1.00 91.12 119 LEU A CA 1
ATOM 914 C C . LEU A 1 119 ? 30.238 3.036 -22.962 1.00 91.12 119 LEU A C 1
ATOM 916 O O . LEU A 1 119 ? 31.381 2.914 -23.394 1.00 91.12 119 LEU A O 1
ATOM 920 N N . VAL A 1 120 ? 29.225 2.312 -23.440 1.00 88.81 120 VAL A N 1
ATOM 921 C CA . VAL A 1 120 ? 29.382 1.329 -24.519 1.00 88.81 120 VAL A CA 1
ATOM 922 C C . VAL A 1 120 ? 29.815 2.012 -25.815 1.00 88.81 120 VAL A C 1
ATOM 924 O O . VAL A 1 120 ? 30.776 1.564 -26.430 1.00 88.81 120 VAL A O 1
ATOM 927 N N . VAL A 1 121 ? 29.180 3.121 -26.203 1.00 89.31 121 VAL A N 1
ATOM 928 C CA . VAL A 1 121 ? 29.533 3.869 -27.423 1.00 89.31 121 VAL A CA 1
ATOM 929 C C . VAL A 1 121 ? 30.949 4.440 -27.350 1.00 89.31 121 VAL A C 1
ATOM 931 O O . VAL A 1 121 ? 31.668 4.402 -28.341 1.00 89.31 121 VAL A O 1
ATOM 934 N N . THR A 1 122 ? 31.386 4.929 -26.187 1.00 84.69 122 THR A N 1
ATOM 935 C CA . THR A 1 122 ? 32.754 5.453 -26.015 1.00 84.69 122 THR A CA 1
ATOM 936 C C . THR A 1 122 ? 33.816 4.351 -25.971 1.00 84.69 122 THR A C 1
ATOM 938 O O . THR A 1 122 ? 34.939 4.567 -26.423 1.00 84.69 122 THR A O 1
ATOM 941 N N . ARG A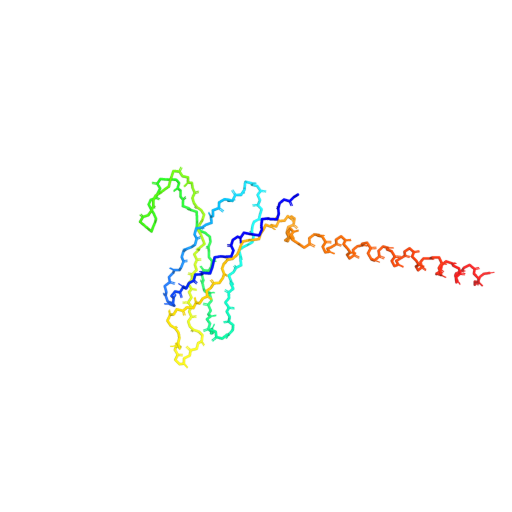 1 123 ? 33.481 3.153 -25.476 1.00 75.25 123 ARG A N 1
ATOM 942 C CA . ARG A 1 123 ? 34.397 1.998 -25.408 1.00 75.25 123 ARG A CA 1
ATOM 943 C C . ARG A 1 123 ? 34.447 1.176 -26.699 1.00 75.25 123 ARG A C 1
ATOM 945 O O . ARG A 1 123 ? 35.493 0.607 -27.003 1.00 75.25 123 ARG A O 1
ATOM 952 N N . ALA A 1 124 ? 33.356 1.123 -27.461 1.00 66.62 124 ALA A N 1
ATOM 953 C CA . ALA A 1 124 ? 33.254 0.375 -28.713 1.00 66.62 124 ALA A CA 1
ATOM 954 C C . ALA A 1 124 ? 34.371 0.685 -29.737 1.00 66.62 124 ALA A C 1
ATOM 956 O O . ALA A 1 124 ? 34.959 -0.272 -30.241 1.00 66.62 124 ALA A O 1
ATOM 957 N N . PRO A 1 125 ? 34.743 1.952 -30.027 1.00 65.31 125 PRO A N 1
ATOM 958 C CA . PRO A 1 125 ? 35.808 2.241 -30.989 1.00 65.31 125 PRO A CA 1
ATOM 959 C C . PRO A 1 125 ? 37.195 1.799 -30.503 1.00 65.31 125 PRO A C 1
ATOM 961 O O . PRO A 1 125 ? 38.013 1.392 -31.321 1.00 65.31 125 PRO A O 1
ATOM 964 N N . HIS A 1 126 ? 37.457 1.807 -29.191 1.00 60.81 126 HIS A N 1
ATOM 965 C CA . HIS A 1 126 ? 38.725 1.318 -28.636 1.00 60.81 126 HIS A CA 1
ATOM 966 C C . HIS A 1 126 ? 38.873 -0.202 -28.787 1.00 60.81 126 HIS A C 1
ATOM 968 O O . HIS A 1 126 ? 39.924 -0.676 -29.204 1.00 60.81 126 HIS A O 1
ATOM 974 N N . VAL A 1 127 ? 37.804 -0.956 -28.513 1.00 60.97 127 VAL A N 1
ATOM 975 C CA . VAL A 1 127 ? 37.787 -2.421 -28.671 1.00 60.97 127 VAL A CA 1
ATOM 976 C C . VAL A 1 127 ? 37.873 -2.828 -30.147 1.00 60.97 127 VAL A C 1
ATOM 978 O O . VAL A 1 127 ? 38.536 -3.811 -30.471 1.00 60.97 127 VAL A O 1
ATOM 981 N N . LEU A 1 128 ? 37.241 -2.069 -31.051 1.00 59.75 128 LEU A N 1
ATOM 982 C CA . LEU A 1 128 ? 37.314 -2.318 -32.493 1.00 59.75 128 LEU A CA 1
ATOM 983 C C . LEU A 1 128 ? 38.720 -2.037 -33.054 1.00 59.75 128 LEU A C 1
ATOM 985 O O . LEU A 1 128 ? 39.220 -2.824 -33.855 1.00 59.75 128 LEU A O 1
ATOM 989 N N . ASN A 1 129 ? 39.379 -0.962 -32.599 1.00 60.66 129 ASN A N 1
ATOM 990 C CA . ASN A 1 129 ? 40.766 -0.663 -32.970 1.00 60.66 129 ASN A CA 1
ATOM 991 C C . ASN A 1 129 ? 41.745 -1.739 -32.478 1.00 60.66 129 ASN A C 1
ATOM 993 O O . ASN A 1 129 ? 42.604 -2.161 -33.247 1.00 60.66 129 ASN A O 1
ATOM 997 N N . ASP A 1 130 ? 41.598 -2.229 -31.243 1.00 62.84 130 ASP A N 1
ATOM 998 C CA . ASP A 1 130 ? 42.448 -3.305 -30.705 1.00 62.84 130 ASP A CA 1
ATOM 999 C C . ASP A 1 130 ? 42.267 -4.645 -31.444 1.00 62.84 130 ASP A C 1
ATOM 1001 O O . ASP A 1 130 ? 43.187 -5.466 -31.487 1.00 62.84 130 ASP A O 1
AT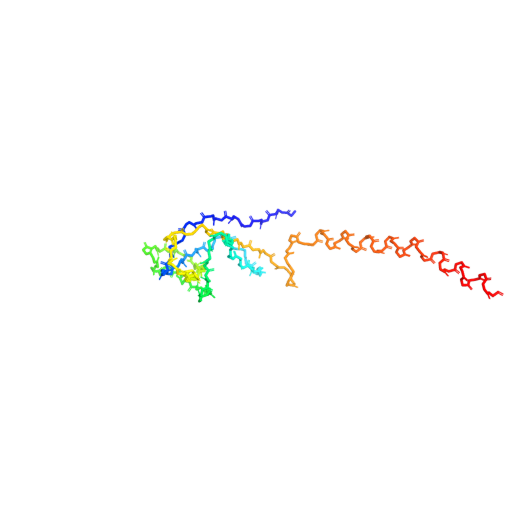OM 1005 N N . LEU A 1 131 ? 41.091 -4.885 -32.033 1.00 58.62 131 LEU A N 1
ATOM 1006 C CA . LEU A 1 131 ? 40.805 -6.065 -32.857 1.00 58.62 131 LEU A CA 1
ATOM 1007 C C . LEU A 1 131 ? 41.356 -5.937 -34.282 1.00 58.62 131 LEU A C 1
ATOM 1009 O O . LEU A 1 131 ? 41.866 -6.918 -34.816 1.00 58.62 131 LEU A O 1
ATOM 1013 N N . LEU A 1 132 ? 41.276 -4.748 -34.886 1.00 55.28 132 LEU A N 1
ATOM 1014 C CA . LEU A 1 132 ? 41.780 -4.489 -36.240 1.00 55.28 132 LEU A CA 1
ATOM 1015 C C . LEU A 1 132 ? 43.309 -4.386 -36.306 1.00 55.28 132 LEU A C 1
ATOM 1017 O O . LEU A 1 132 ? 43.879 -4.783 -37.309 1.00 55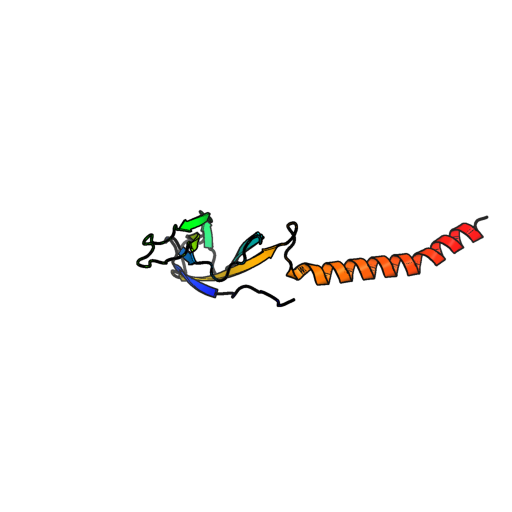.28 132 LEU A O 1
ATOM 1021 N N . LEU A 1 133 ? 43.976 -3.906 -35.250 1.00 57.78 133 LEU A N 1
ATOM 1022 C CA . LEU A 1 133 ? 45.447 -3.841 -35.163 1.00 57.78 133 LEU A CA 1
ATOM 1023 C C . LEU A 1 133 ? 46.111 -5.192 -34.834 1.00 57.78 133 LEU A C 1
ATOM 1025 O O . LEU A 1 133 ? 47.338 -5.284 -34.812 1.00 57.78 133 LEU A O 1
ATOM 1029 N N . LYS A 1 134 ? 45.318 -6.229 -34.532 1.00 54.38 134 LYS A N 1
ATOM 1030 C CA . LYS A 1 134 ? 45.792 -7.600 -34.275 1.00 54.38 134 LYS A CA 1
ATOM 1031 C C . LYS A 1 134 ? 45.829 -8.492 -35.522 1.00 54.38 134 LYS A C 1
ATOM 1033 O O . LYS A 1 134 ? 46.301 -9.624 -35.409 1.00 54.38 134 LYS A O 1
ATOM 1038 N N . PHE A 1 135 ? 45.351 -7.999 -36.664 1.00 48.12 135 PHE A N 1
ATOM 1039 C CA . PHE A 1 135 ? 45.482 -8.615 -37.988 1.00 48.12 135 PHE A CA 1
ATOM 1040 C C . PHE A 1 135 ? 46.358 -7.741 -38.887 1.00 48.12 135 PHE A C 1
ATOM 1042 O O . PHE A 1 135 ? 46.961 -8.314 -39.820 1.00 48.12 135 PHE A O 1
#

Secondary structure (DSSP, 8-state):
-----EEEEEEEEETTSEEEEEE-SPPTT-EEEEEEE--TTS-EEEEEEEEEEEPTT--BTTB--SS-EEEEEEEEEE-SSS---SEEEEEEEEEEEETTEEGGGHHHHHHHHHHHHHHHHHHHHHHHHHHHTT-

Sequence (135 aa):
MAQVTVKVNTTNAQLGSATYIELKDLQRDETYQIKVCWSAIHPVSIDDLQTIIIPRSTEFQGTTSDHARIVVAFQMMSDSYPSENAMVPIQVSLITTKLGIPVDIYPILVVIVLLIAGLVVTRAPHVLNDLLLKF

Foldseek 3Di:
DDDCFPDFDWDFDFAPDKDKDWDPDDDPPWDKDKDKDFDPVQQKDKPDWDKDKAQAQDDDPNDHHNHIIIMTIIHIHGPDPPRPDRITTMTMTMFTDDPNHGPVCVVVVVVVVVVVVVVCVVCVVVVVVVVVVVD